Protein AF-A0A2A7BNQ8-F1 (afdb_monomer_lite)

InterPro domains:
  IPR007837 DNA damage-inducible protein DinB [PF05163] (2-71)
  IPR034660 DinB/YfiT-like putative metalloenzymes [G3DSA:1.20.120.450] (1-63)
  IPR034660 DinB/YfiT-like putative metalloenzymes [SSF109854] (8-65)

Foldseek 3Di:
DVVVVVCCVPPDDPVQQQDWDDDPNDTDGVVRVVVVVVVVVVVVLVVVQVVCVLVVHDHDADVHDDQVCQVVVVHHRDDDPDPDPPDPVDDD

Sequence (92 aa):
MNTLIQTVKEQWNKISLAEEKDISGTKISKGDLLLFLIQYQIQHLGKMTILMRQANLKMPAIYGPAIEEWANLGTKAPKYNFNYDFDLNNGL

Organism: NCBI:txid1890302

pLDDT: mean 84.64, std 15.46, range [39.34, 96.88]

Secondary structure (DSSP, 8-state):
-HHHHHHHHHH--TTGGG-EEEETTEEEEHHHHHHHHHHHHHHHHHHHHHHHHHTTPPPPPSSS--GGGGGGGTSPPPPP--SS---TTS--

Radius of gyration: 19.65 Å; chains: 1; bounding box: 42×33×41 Å

Structure (mmCIF, N/CA/C/O backbone):
data_AF-A0A2A7BNQ8-F1
#
_entry.id   AF-A0A2A7BNQ8-F1
#
loop_
_atom_site.group_PDB
_atom_site.id
_atom_site.type_symbol
_atom_site.label_atom_id
_atom_site.label_alt_id
_atom_site.label_comp_id
_atom_site.label_asym_id
_atom_site.label_entity_id
_atom_site.label_seq_id
_atom_site.pdbx_PDB_ins_code
_atom_site.Cartn_x
_atom_site.Cartn_y
_atom_site.Cartn_z
_atom_site.occupancy
_atom_site.B_iso_or_equiv
_atom_site.auth_seq_id
_atom_site.auth_comp_id
_atom_site.auth_asym_id
_atom_site.auth_atom_id
_atom_site.pdbx_PDB_model_num
ATOM 1 N N . MET A 1 1 ? -15.416 0.365 -4.871 1.00 63.47 1 MET A N 1
ATOM 2 C CA . MET A 1 1 ? -14.227 1.146 -4.453 1.00 63.47 1 MET A CA 1
ATOM 3 C C . MET A 1 1 ? -14.575 2.599 -4.126 1.00 63.47 1 MET A C 1
ATOM 5 O O . MET A 1 1 ? -14.178 3.064 -3.067 1.00 63.47 1 MET A O 1
ATOM 9 N N . ASN A 1 2 ? -15.361 3.292 -4.964 1.00 76.12 2 ASN A N 1
ATOM 10 C CA . ASN A 1 2 ? -15.717 4.708 -4.754 1.00 76.12 2 ASN A CA 1
ATOM 11 C C . ASN A 1 2 ? -16.397 4.997 -3.406 1.00 76.12 2 ASN A C 1
ATOM 13 O O . ASN A 1 2 ? -16.040 5.968 -2.752 1.00 76.12 2 ASN A O 1
ATOM 17 N N . THR A 1 3 ? -17.293 4.120 -2.949 1.00 88.56 3 THR A N 1
ATOM 18 C CA . THR A 1 3 ? -18.015 4.295 -1.681 1.00 88.56 3 THR A CA 1
ATOM 19 C C . THR A 1 3 ? -17.087 4.256 -0.466 1.00 88.56 3 THR A C 1
ATOM 21 O O . THR A 1 3 ? -17.184 5.120 0.391 1.00 88.56 3 THR A O 1
ATOM 24 N N . LEU A 1 4 ? -16.125 3.322 -0.418 1.00 86.75 4 LEU A N 1
ATOM 25 C CA . LEU A 1 4 ? -15.139 3.245 0.671 1.00 86.75 4 LEU A CA 1
ATOM 26 C C . LEU A 1 4 ? -14.287 4.517 0.741 1.00 86.75 4 LEU A C 1
ATOM 28 O O . LEU A 1 4 ? -14.117 5.092 1.811 1.00 86.75 4 LEU A O 1
ATOM 32 N N . ILE A 1 5 ? -13.766 4.957 -0.409 1.00 91.31 5 ILE A N 1
ATOM 33 C CA . ILE A 1 5 ? -12.925 6.156 -0.496 1.00 91.31 5 ILE A CA 1
ATOM 34 C C . ILE A 1 5 ? -13.708 7.386 -0.029 1.00 91.31 5 ILE A C 1
ATOM 36 O O . ILE A 1 5 ? -13.175 8.196 0.726 1.00 91.31 5 ILE A O 1
ATOM 40 N N . GLN A 1 6 ? -14.962 7.518 -0.463 1.00 94.44 6 GLN A N 1
ATOM 41 C CA . GLN A 1 6 ? -15.830 8.616 -0.060 1.00 94.44 6 GLN A CA 1
ATOM 42 C C . GLN A 1 6 ? -16.085 8.598 1.453 1.00 94.44 6 GLN A C 1
ATOM 44 O O . GLN A 1 6 ? -15.829 9.591 2.124 1.00 94.44 6 GLN A O 1
ATOM 49 N N . THR A 1 7 ? -16.478 7.449 2.008 1.00 91.19 7 THR A N 1
ATOM 50 C CA . THR A 1 7 ? -16.729 7.286 3.446 1.00 91.19 7 THR A CA 1
ATOM 51 C C . THR A 1 7 ? -15.503 7.622 4.290 1.00 91.19 7 THR A C 1
ATOM 53 O O . THR A 1 7 ? -15.622 8.360 5.264 1.00 91.19 7 THR A O 1
ATOM 56 N N . VAL A 1 8 ? -14.316 7.134 3.916 1.00 91.88 8 VAL A N 1
ATOM 57 C CA . VAL A 1 8 ? -13.079 7.445 4.650 1.00 91.88 8 VAL A CA 1
ATOM 58 C C . VAL A 1 8 ? -12.786 8.946 4.600 1.00 91.88 8 VAL A C 1
ATOM 60 O O . VAL A 1 8 ? -12.450 9.528 5.624 1.00 91.88 8 VAL A O 1
ATOM 63 N N . LYS A 1 9 ? -12.951 9.599 3.444 1.00 92.19 9 LYS A N 1
ATOM 64 C CA . LYS A 1 9 ? -12.686 11.041 3.304 1.00 92.19 9 LYS A CA 1
ATOM 65 C C . LYS A 1 9 ? -13.674 11.920 4.067 1.00 92.19 9 LYS A C 1
ATOM 67 O O . LYS A 1 9 ? -13.269 12.936 4.619 1.00 92.19 9 LYS A O 1
ATOM 72 N N . GLU A 1 10 ? -14.953 11.567 4.049 1.00 94.94 10 GLU A N 1
ATOM 73 C CA . GLU A 1 10 ? -16.016 12.398 4.622 1.00 94.94 10 GLU A CA 1
ATOM 74 C C . GLU A 1 10 ? -16.189 12.173 6.125 1.00 94.94 10 GLU A C 1
ATOM 76 O O . GLU A 1 10 ? -16.528 13.102 6.853 1.00 94.94 10 GLU A O 1
ATOM 81 N N . GLN A 1 11 ? -15.971 10.945 6.600 1.00 93.19 11 GLN A N 1
ATOM 82 C CA . GLN A 1 11 ? -16.327 10.563 7.967 1.00 93.19 11 GLN A CA 1
ATOM 83 C C . GLN A 1 11 ? -15.118 10.348 8.872 1.00 93.19 11 GLN A C 1
ATOM 85 O O . GLN A 1 11 ? -15.274 10.382 10.093 1.00 93.19 11 GLN A O 1
ATOM 90 N N . TRP A 1 12 ? -13.931 10.067 8.321 1.00 94.19 12 TRP A N 1
ATOM 91 C CA . TRP A 1 12 ? -12.766 9.748 9.140 1.00 94.19 12 TRP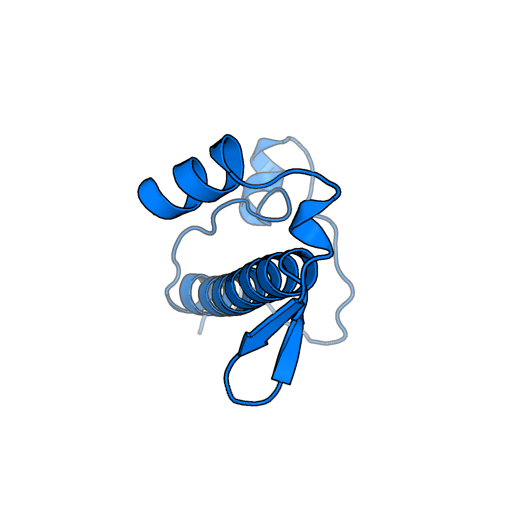 A CA 1
ATOM 92 C C . TRP A 1 12 ? -11.818 10.944 9.224 1.00 94.19 12 TRP A C 1
ATOM 94 O O . TRP A 1 12 ? -11.395 11.528 8.233 1.00 94.19 12 TRP A O 1
ATOM 104 N N . ASN A 1 13 ? -11.457 11.292 10.451 1.00 93.56 13 ASN A N 1
ATOM 105 C CA . ASN A 1 13 ? -10.450 12.283 10.803 1.00 93.56 13 ASN A CA 1
ATOM 106 C C . ASN A 1 13 ? -9.383 11.663 11.723 1.00 93.56 13 ASN A C 1
ATOM 108 O O . ASN A 1 13 ? -9.498 10.509 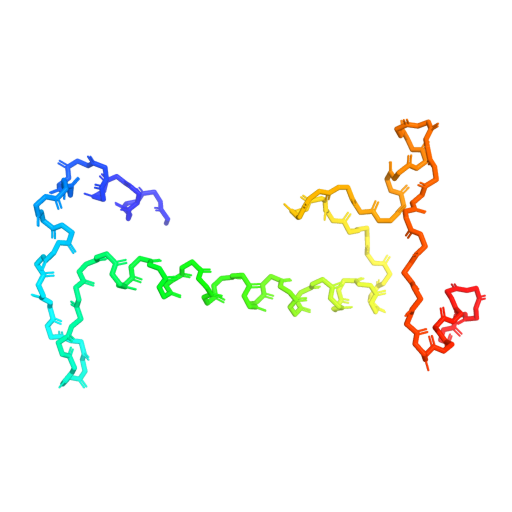12.147 1.00 93.56 13 ASN A O 1
ATOM 112 N N . LYS A 1 14 ? -8.363 12.453 12.079 1.00 91.00 14 LYS A N 1
ATOM 113 C CA . LYS A 1 14 ? -7.236 12.018 12.921 1.00 91.00 14 LYS A CA 1
ATOM 114 C C . LYS A 1 14 ? -7.664 11.340 14.228 1.00 91.00 14 LYS A C 1
ATOM 116 O O . LYS A 1 14 ? -7.059 10.344 14.601 1.00 91.00 14 LYS A O 1
ATOM 121 N N . ILE A 1 15 ? -8.685 11.862 14.907 1.00 94.50 15 ILE A N 1
ATOM 122 C CA . ILE A 1 15 ? -9.178 11.298 16.173 1.00 94.50 15 ILE A CA 1
ATOM 123 C C . ILE A 1 15 ? -9.866 9.964 15.897 1.00 94.50 15 ILE A C 1
ATOM 125 O O . ILE A 1 15 ? -9.564 8.962 16.536 1.00 94.50 15 ILE A O 1
ATOM 129 N N . SER A 1 16 ? -10.732 9.931 14.884 1.00 93.50 16 SER A N 1
ATOM 130 C CA . SER A 1 16 ? -11.492 8.728 14.554 1.00 93.50 16 SER A CA 1
ATOM 131 C C . SER A 1 16 ? -10.621 7.552 14.098 1.00 93.50 16 SER A C 1
ATOM 133 O O . SER A 1 16 ? -11.052 6.410 14.209 1.00 93.50 16 SER A O 1
ATOM 135 N N . LEU A 1 17 ? -9.400 7.804 13.601 1.00 95.12 17 LEU A N 1
ATOM 136 C CA . LEU A 1 17 ? -8.453 6.752 13.216 1.00 95.12 17 LEU A CA 1
ATOM 137 C C . LEU A 1 17 ? -7.978 5.920 14.414 1.00 95.12 17 LEU A C 1
ATOM 139 O O . LEU A 1 17 ? -7.660 4.749 14.234 1.00 95.12 17 LEU A O 1
ATOM 143 N N . ALA A 1 18 ? -7.966 6.504 15.613 1.00 96.25 18 ALA A N 1
ATOM 144 C CA . ALA A 1 18 ? -7.634 5.803 16.849 1.00 96.25 18 ALA A CA 1
ATOM 145 C C . ALA A 1 18 ? -8.832 5.048 17.454 1.00 96.25 18 ALA A C 1
ATOM 147 O O . ALA A 1 18 ? -8.658 4.318 18.425 1.00 96.25 18 ALA A O 1
ATOM 148 N N . GLU A 1 19 ? -10.045 5.201 16.906 1.00 95.94 19 GLU A N 1
ATOM 149 C CA . GLU A 1 19 ? -11.199 4.432 17.374 1.00 95.94 19 GLU A CA 1
ATOM 150 C C . GLU A 1 19 ? -11.010 2.949 17.059 1.00 95.94 19 GLU A C 1
ATOM 152 O O . GLU A 1 19 ? -10.821 2.562 15.902 1.00 95.94 19 GLU A O 1
ATOM 157 N N . GLU A 1 20 ? -11.132 2.118 18.089 1.00 95.94 20 GLU A N 1
ATOM 158 C CA . GLU A 1 20 ? -11.111 0.670 17.950 1.00 95.94 20 GLU A CA 1
ATOM 159 C C . GLU A 1 20 ? -12.462 0.135 17.476 1.00 95.94 20 GLU A C 1
ATOM 161 O O . GLU A 1 20 ? -13.539 0.575 17.896 1.00 95.94 20 GLU A O 1
ATOM 166 N N . LYS A 1 21 ? -12.396 -0.865 16.605 1.00 91.81 21 LYS A N 1
ATOM 167 C CA . LYS A 1 21 ? -13.523 -1.698 16.210 1.00 91.81 21 LYS A CA 1
ATOM 168 C C . LYS A 1 21 ? -13.182 -3.145 16.504 1.00 91.81 21 LYS A C 1
ATOM 170 O O . LYS A 1 21 ? -12.046 -3.569 16.323 1.00 91.81 21 LYS A O 1
ATOM 175 N N . ASP A 1 22 ? -14.177 -3.888 16.964 1.00 95.06 22 ASP A N 1
ATOM 176 C CA . ASP A 1 22 ? -14.065 -5.336 17.051 1.00 95.06 22 ASP A CA 1
ATOM 177 C C . ASP A 1 22 ? -14.188 -5.913 15.639 1.00 95.06 22 ASP A C 1
ATOM 179 O O . ASP A 1 22 ? -15.196 -5.719 14.955 1.00 95.06 22 ASP A O 1
ATOM 183 N N . ILE A 1 23 ? -13.126 -6.573 15.193 1.00 88.88 23 ILE A N 1
ATOM 184 C CA . ILE A 1 23 ? -13.073 -7.303 13.938 1.00 88.88 23 ILE A CA 1
ATOM 185 C C . ILE A 1 23 ? -12.701 -8.741 14.274 1.00 88.88 23 ILE A C 1
ATOM 187 O O . ILE A 1 23 ? -11.555 -9.052 14.591 1.00 88.88 23 ILE A O 1
ATOM 191 N N . SER A 1 24 ? -13.692 -9.629 14.180 1.00 88.69 24 SER A N 1
ATOM 192 C CA . SER A 1 24 ? -13.539 -11.068 14.440 1.00 88.69 24 SER A CA 1
ATOM 193 C C . SER A 1 24 ? -12.954 -11.385 15.826 1.00 88.69 24 SER A C 1
ATOM 195 O O . SER A 1 24 ? -12.101 -12.259 15.957 1.00 88.69 24 SER A O 1
ATOM 197 N N . GLY A 1 25 ? -13.388 -10.661 16.863 1.00 92.88 25 GLY A N 1
ATOM 198 C CA . GLY A 1 25 ? -12.933 -10.841 18.244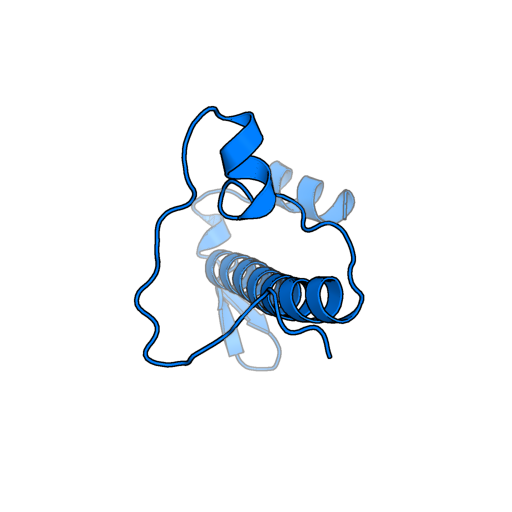 1.00 92.88 25 GLY A CA 1
ATOM 199 C C . GLY A 1 25 ? -11.623 -10.123 18.568 1.00 92.88 25 GLY A C 1
ATOM 200 O O . GLY A 1 25 ? -11.127 -10.232 19.688 1.00 92.88 25 GLY A O 1
ATOM 201 N N . THR A 1 26 ? -11.051 -9.387 17.611 1.00 92.06 26 THR A N 1
ATOM 202 C CA . THR A 1 26 ? -9.851 -8.571 17.815 1.00 92.06 26 THR A CA 1
ATOM 203 C C . THR A 1 26 ? -10.213 -7.098 17.750 1.00 92.06 26 THR A C 1
ATOM 205 O O . THR A 1 26 ? -10.786 -6.636 16.765 1.00 92.06 26 THR A O 1
ATOM 208 N N . LYS A 1 27 ? -9.840 -6.333 18.777 1.00 96.88 27 LYS A N 1
ATOM 209 C CA . LYS A 1 27 ? -9.932 -4.874 18.719 1.00 96.88 27 LYS A CA 1
ATOM 210 C C . LYS A 1 27 ? -8.804 -4.331 17.855 1.00 96.88 27 LYS A C 1
ATOM 212 O O . LYS A 1 27 ? -7.636 -4.567 18.142 1.00 96.88 27 LYS A O 1
ATOM 217 N N . ILE A 1 28 ? -9.167 -3.618 16.802 1.00 96.62 28 ILE A N 1
ATOM 218 C CA . ILE A 1 28 ? -8.231 -3.001 15.868 1.00 96.62 28 ILE A CA 1
ATOM 219 C C . ILE A 1 28 ? -8.659 -1.561 15.618 1.00 96.62 28 ILE A C 1
ATOM 221 O O . ILE A 1 28 ? -9.848 -1.280 15.437 1.00 96.62 28 ILE A O 1
ATOM 225 N N . SER A 1 29 ? -7.704 -0.631 15.633 1.00 96.69 29 SER A N 1
ATOM 226 C CA . SER A 1 29 ? -8.008 0.759 15.311 1.00 96.69 29 SER A CA 1
ATOM 227 C C . SER A 1 29 ? -8.371 0.901 13.832 1.00 96.69 29 SER A C 1
ATOM 229 O O . SER A 1 29 ? -7.922 0.137 12.971 1.00 96.69 29 SER A O 1
ATOM 231 N N . LYS A 1 30 ? -9.179 1.906 13.499 1.00 95.00 30 LYS A N 1
ATOM 232 C CA . LYS A 1 30 ? -9.471 2.244 12.099 1.00 95.00 30 LYS A CA 1
ATOM 233 C C . LYS A 1 30 ? -8.196 2.502 11.283 1.00 95.00 30 LYS A C 1
ATOM 235 O O . LYS A 1 30 ? -8.136 2.124 10.114 1.00 95.00 30 LYS A O 1
ATOM 240 N N . GLY A 1 31 ? -7.183 3.126 11.887 1.00 95.12 31 GLY A N 1
ATOM 241 C CA . GLY A 1 31 ? -5.878 3.349 11.264 1.00 95.12 31 GLY A CA 1
ATOM 242 C C . GLY A 1 31 ? -5.143 2.047 10.951 1.00 95.12 31 GLY A C 1
ATOM 243 O O . GLY A 1 31 ? -4.690 1.858 9.821 1.00 95.12 31 GLY A O 1
ATOM 244 N N . ASP A 1 32 ? -5.098 1.124 11.909 1.00 95.88 32 ASP A N 1
ATOM 245 C CA . ASP A 1 32 ? -4.464 -0.186 11.724 1.00 95.88 32 ASP A CA 1
ATOM 246 C C . ASP A 1 32 ? -5.187 -1.014 10.660 1.00 95.88 32 ASP A C 1
ATOM 248 O O . ASP A 1 32 ? -4.548 -1.667 9.836 1.00 95.88 32 ASP A O 1
ATOM 252 N N . LEU A 1 33 ? -6.521 -0.933 10.609 1.00 93.81 33 LEU A N 1
ATOM 253 C CA . LEU A 1 33 ? -7.307 -1.582 9.563 1.00 93.81 33 LEU A CA 1
ATOM 254 C C . LEU A 1 33 ? -6.943 -1.056 8.165 1.00 93.81 33 LEU A C 1
ATOM 256 O O . LEU A 1 33 ? -6.794 -1.847 7.233 1.00 93.81 33 LEU A O 1
ATOM 260 N N . LEU A 1 34 ? -6.785 0.262 7.995 1.00 94.44 34 LEU A N 1
ATOM 261 C CA . LEU A 1 34 ? -6.361 0.835 6.711 1.00 94.44 34 LEU A CA 1
ATOM 262 C C . LEU A 1 34 ? -4.958 0.376 6.325 1.00 94.44 34 LEU A C 1
ATOM 264 O O . LEU A 1 34 ? -4.735 0.014 5.169 1.00 94.44 34 LEU A O 1
ATOM 268 N N . LEU A 1 35 ? -4.026 0.359 7.280 1.00 95.38 35 LEU A N 1
ATOM 269 C CA . LEU A 1 35 ? -2.672 -0.126 7.039 1.00 95.38 35 LEU A CA 1
ATOM 270 C C . LEU A 1 35 ? -2.676 -1.598 6.615 1.00 95.38 35 LEU A C 1
ATOM 272 O O . LEU A 1 35 ? -2.030 -1.946 5.626 1.00 95.38 35 LEU A O 1
ATOM 276 N N . PHE A 1 36 ? -3.448 -2.438 7.307 1.00 94.62 36 PHE A N 1
ATOM 277 C CA . PHE A 1 36 ? -3.627 -3.843 6.955 1.00 94.62 36 PHE A CA 1
ATOM 278 C C . PHE A 1 36 ? -4.152 -4.005 5.523 1.00 94.62 36 PHE A C 1
ATOM 280 O O . PHE A 1 36 ? -3.586 -4.769 4.741 1.00 94.62 36 PHE A O 1
ATOM 287 N N . LEU A 1 37 ? -5.195 -3.258 5.145 1.00 93.44 37 LEU A N 1
ATOM 288 C CA . LEU A 1 37 ? -5.762 -3.316 3.795 1.00 93.44 37 LEU A CA 1
ATOM 289 C C . LEU A 1 37 ? -4.750 -2.896 2.724 1.00 93.44 37 LEU A C 1
ATOM 291 O O . LEU A 1 37 ? -4.662 -3.549 1.684 1.00 93.44 37 LEU A O 1
ATOM 295 N N . ILE A 1 38 ? -3.968 -1.844 2.987 1.00 94.94 38 ILE A N 1
ATOM 296 C CA . ILE A 1 38 ? -2.889 -1.416 2.093 1.00 94.94 38 ILE A CA 1
ATOM 297 C C . ILE A 1 38 ? -1.875 -2.551 1.952 1.00 94.94 38 ILE A C 1
ATOM 299 O O . ILE A 1 38 ? -1.649 -3.022 0.844 1.00 94.94 38 ILE A O 1
ATOM 303 N N . GLN A 1 39 ? -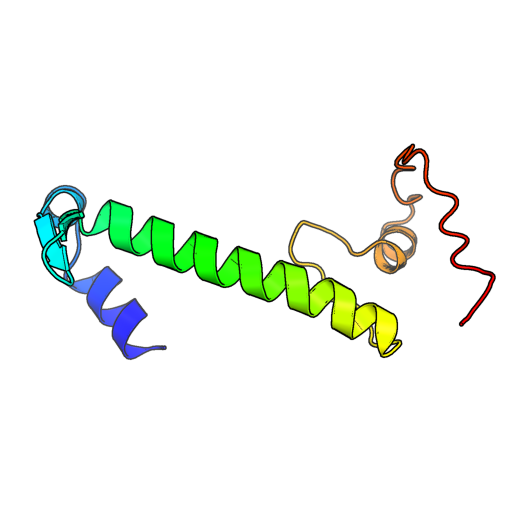1.313 -3.055 3.052 1.00 96.50 39 GLN A N 1
ATOM 304 C CA . GLN A 1 39 ? -0.310 -4.126 3.024 1.00 96.50 39 GLN A CA 1
ATOM 305 C C . GLN A 1 39 ? -0.812 -5.389 2.313 1.00 96.50 39 GLN A C 1
ATOM 307 O O . GLN A 1 39 ? -0.083 -5.982 1.516 1.00 96.50 39 GLN A O 1
ATOM 312 N N . TYR A 1 40 ? -2.072 -5.765 2.534 1.00 95.00 40 TYR A N 1
ATOM 313 C CA . TYR A 1 40 ? -2.710 -6.891 1.861 1.00 95.00 40 TYR A CA 1
ATOM 314 C C . TYR A 1 40 ? -2.774 -6.696 0.338 1.00 95.00 40 TYR A C 1
ATOM 316 O O . TYR A 1 40 ? -2.453 -7.609 -0.427 1.00 95.00 40 TYR A O 1
ATOM 324 N N . GLN A 1 41 ? -3.127 -5.492 -0.126 1.00 95.00 41 GLN A N 1
ATOM 325 C CA . GLN A 1 41 ? -3.105 -5.156 -1.552 1.00 95.00 41 GLN A CA 1
ATOM 326 C C . GLN A 1 41 ? -1.684 -5.178 -2.121 1.00 95.00 41 GLN A C 1
ATOM 328 O O . GLN A 1 41 ? -1.475 -5.754 -3.186 1.00 95.00 41 GLN A O 1
ATOM 333 N N . ILE A 1 42 ? -0.702 -4.617 -1.405 1.00 95.44 42 ILE A N 1
ATOM 334 C CA . ILE A 1 42 ? 0.715 -4.641 -1.807 1.00 95.44 42 ILE A CA 1
ATOM 335 C C . ILE A 1 42 ? 1.209 -6.084 -1.970 1.00 95.44 42 ILE A C 1
ATOM 337 O O . ILE A 1 42 ? 1.879 -6.401 -2.953 1.00 95.44 42 ILE A O 1
ATOM 341 N N . GLN A 1 43 ? 0.843 -6.983 -1.052 1.00 95.44 43 GLN A N 1
ATOM 342 C CA . GLN A 1 43 ? 1.219 -8.395 -1.124 1.00 95.44 43 GLN A CA 1
ATOM 343 C C . GLN A 1 43 ? 0.674 -9.070 -2.391 1.00 95.44 43 GLN A C 1
ATOM 345 O O . GLN A 1 43 ? 1.408 -9.786 -3.078 1.00 95.44 43 GLN A O 1
ATOM 350 N N . HIS A 1 44 ? -0.605 -8.860 -2.713 1.00 95.38 44 HIS A N 1
ATOM 351 C CA . HIS A 1 44 ? -1.204 -9.410 -3.933 1.00 95.38 44 HIS A CA 1
ATOM 352 C C . HIS A 1 44 ? -0.632 -8.774 -5.197 1.00 95.38 44 HIS A C 1
ATOM 354 O O . HIS A 1 44 ? -0.321 -9.500 -6.138 1.00 95.38 44 HIS A O 1
ATOM 360 N N . LEU A 1 45 ? -0.399 -7.459 -5.198 1.00 93.62 45 LEU A N 1
ATOM 361 C CA . LEU A 1 45 ? 0.286 -6.765 -6.291 1.00 93.62 45 LEU A CA 1
ATOM 362 C C . LEU A 1 45 ? 1.664 -7.381 -6.546 1.00 93.62 45 LEU A C 1
ATOM 364 O O . LEU A 1 45 ? 1.971 -7.715 -7.687 1.00 93.62 45 LEU A O 1
ATOM 368 N N . GLY A 1 46 ? 2.448 -7.630 -5.491 1.00 91.06 46 GLY A N 1
ATOM 369 C CA . GLY A 1 46 ? 3.738 -8.320 -5.564 1.00 91.06 46 GLY A CA 1
ATOM 370 C C . GLY A 1 46 ? 3.645 -9.671 -6.277 1.00 91.06 46 GLY A C 1
ATOM 371 O O . GLY A 1 46 ? 4.398 -9.929 -7.218 1.00 91.06 46 GLY A O 1
ATOM 372 N N . LYS A 1 47 ? 2.666 -10.501 -5.893 1.00 94.12 47 LYS A N 1
ATOM 373 C CA . LYS A 1 47 ? 2.406 -11.801 -6.535 1.00 94.12 47 LYS A CA 1
ATOM 374 C C . LYS A 1 47 ? 2.022 -11.649 -8.007 1.00 94.12 47 LYS A C 1
ATOM 376 O O . LYS A 1 47 ? 2.543 -12.378 -8.848 1.00 94.12 47 LYS A O 1
ATOM 381 N N . MET A 1 48 ? 1.166 -10.680 -8.336 1.00 94.88 48 MET A N 1
ATOM 382 C CA . MET A 1 48 ? 0.784 -10.404 -9.724 1.00 94.88 48 MET A CA 1
ATOM 383 C C . MET A 1 48 ? 1.997 -10.023 -10.577 1.00 94.88 48 MET A C 1
ATOM 385 O O . MET A 1 48 ? 2.090 -10.478 -11.711 1.00 94.88 48 MET A O 1
ATOM 389 N N . THR A 1 49 ? 2.969 -9.281 -10.032 1.00 92.25 49 THR A N 1
ATOM 390 C CA . THR A 1 49 ? 4.182 -8.904 -10.783 1.00 92.25 49 THR A CA 1
ATOM 391 C C . THR A 1 49 ? 5.013 -10.109 -11.241 1.00 92.25 49 THR A C 1
ATOM 393 O O . THR A 1 49 ? 5.693 -10.040 -12.264 1.00 92.25 49 THR A O 1
ATOM 396 N N . ILE A 1 50 ? 4.976 -11.217 -10.494 1.00 91.62 50 ILE A N 1
ATOM 397 C CA . ILE A 1 50 ? 5.668 -12.463 -10.849 1.00 91.62 50 ILE A CA 1
ATOM 398 C C . ILE A 1 50 ? 4.891 -13.176 -11.957 1.00 91.62 50 ILE A C 1
ATOM 400 O O . ILE A 1 50 ? 5.469 -13.523 -12.984 1.00 91.62 50 ILE A O 1
ATOM 404 N N . LEU A 1 51 ? 3.574 -13.322 -11.783 1.00 95.00 51 LEU A N 1
ATOM 405 C CA . LEU A 1 51 ? 2.700 -13.973 -12.763 1.00 95.00 51 LEU A CA 1
ATOM 406 C C . LEU A 1 51 ? 2.715 -13.252 -14.116 1.00 95.00 51 LEU A C 1
ATOM 408 O O . LEU A 1 51 ? 2.778 -13.897 -15.157 1.00 95.00 51 LEU A O 1
ATOM 412 N N . MET A 1 52 ? 2.707 -11.917 -14.110 1.00 94.06 52 MET A N 1
ATOM 413 C CA . MET A 1 52 ? 2.800 -11.118 -15.332 1.00 94.06 52 MET A CA 1
ATOM 414 C C . MET A 1 52 ? 4.100 -11.398 -16.089 1.00 94.06 52 MET A C 1
ATOM 416 O O . MET A 1 52 ? 4.054 -11.587 -17.300 1.00 94.06 52 MET A O 1
ATOM 420 N N . ARG A 1 53 ? 5.239 -11.509 -15.389 1.00 90.19 53 ARG A N 1
ATOM 421 C CA . ARG A 1 53 ? 6.522 -11.862 -16.019 1.00 90.19 53 ARG A CA 1
ATOM 422 C C . ARG A 1 53 ? 6.523 -13.280 -16.579 1.00 90.19 53 ARG A C 1
ATOM 424 O O . ARG A 1 53 ? 6.970 -13.478 -17.700 1.00 90.19 53 ARG A O 1
ATOM 431 N N . GLN A 1 54 ? 5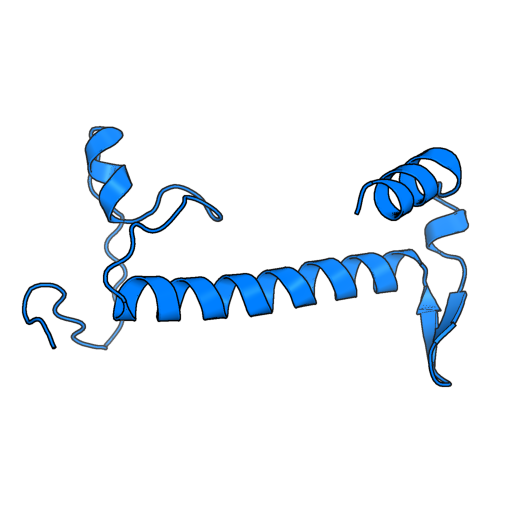.979 -14.247 -15.842 1.00 91.69 54 GLN A N 1
ATOM 432 C CA . GLN A 1 54 ? 5.852 -15.631 -16.320 1.00 91.69 54 GLN A CA 1
ATOM 433 C C . GLN A 1 54 ? 4.954 -15.743 -17.559 1.00 91.69 54 GLN A C 1
ATOM 435 O O . GLN A 1 54 ? 5.204 -16.568 -18.430 1.00 91.69 54 GLN A O 1
ATOM 440 N N . ALA A 1 55 ? 3.933 -14.891 -17.658 1.00 95.38 55 ALA A N 1
ATOM 441 C CA . ALA A 1 55 ? 3.050 -14.796 -18.817 1.00 95.38 55 ALA A CA 1
ATOM 442 C C . ALA A 1 55 ? 3.588 -13.874 -19.931 1.00 95.38 55 ALA A C 1
ATOM 444 O O . ALA A 1 55 ? 2.866 -13.600 -20.888 1.00 95.38 55 ALA A O 1
ATOM 445 N N . ASN A 1 56 ? 4.823 -13.372 -19.807 1.00 91.06 56 ASN A N 1
ATOM 446 C CA . ASN A 1 56 ? 5.450 -12.430 -20.738 1.00 91.06 56 ASN A CA 1
ATOM 447 C C . ASN A 1 56 ? 4.603 -11.161 -21.008 1.00 91.06 56 ASN A C 1
ATOM 449 O O . ASN A 1 56 ? 4.583 -10.619 -22.113 1.00 91.06 56 ASN A O 1
ATOM 453 N N . LEU A 1 57 ? 3.869 -10.694 -19.993 1.00 92.19 57 LEU A N 1
ATOM 454 C CA . LEU A 1 57 ? 3.087 -9.459 -20.028 1.00 92.19 57 LEU A CA 1
ATOM 455 C C . LEU A 1 57 ? 3.957 -8.265 -19.626 1.00 92.19 57 LEU A C 1
ATOM 457 O O . LEU A 1 57 ? 4.779 -8.361 -18.714 1.00 92.19 57 LEU A O 1
ATOM 461 N N . LYS A 1 58 ? 3.717 -7.109 -20.257 1.00 88.69 58 LYS A N 1
ATOM 462 C CA . LYS A 1 58 ? 4.402 -5.857 -19.911 1.00 88.69 58 LYS A CA 1
ATOM 463 C C . LYS A 1 58 ? 4.137 -5.485 -18.451 1.00 88.69 58 LYS A C 1
ATOM 465 O O . LYS A 1 58 ? 2.977 -5.368 -18.046 1.00 88.69 58 LYS A O 1
ATOM 470 N N . MET A 1 59 ? 5.200 -5.255 -17.683 1.00 89.94 59 MET A N 1
ATOM 471 C CA . MET A 1 59 ? 5.092 -4.911 -16.273 1.00 89.94 59 MET A CA 1
ATOM 472 C C . MET A 1 59 ? 4.771 -3.414 -16.108 1.00 89.94 59 MET A C 1
ATOM 474 O O . MET A 1 59 ? 5.476 -2.578 -16.669 1.00 89.94 59 MET A O 1
ATOM 478 N N . PRO A 1 60 ? 3.736 -3.031 -15.337 1.00 89.56 60 PRO A N 1
ATOM 479 C CA . PRO A 1 60 ? 3.499 -1.629 -15.009 1.00 89.56 60 PRO A CA 1
ATOM 480 C C . PRO A 1 60 ? 4.493 -1.120 -13.954 1.00 89.56 60 PRO A C 1
ATOM 482 O O . PRO A 1 60 ? 4.904 -1.862 -13.058 1.00 89.56 60 PRO A O 1
ATOM 485 N N . ALA A 1 61 ? 4.816 0.173 -14.003 1.00 87.25 61 ALA A N 1
ATOM 486 C CA . ALA A 1 61 ? 5.515 0.862 -12.920 1.00 87.25 61 ALA A CA 1
ATOM 487 C C . ALA A 1 61 ? 4.607 0.989 -11.681 1.00 87.25 61 ALA A C 1
ATOM 489 O O . ALA A 1 61 ? 3.527 1.574 -11.753 1.00 87.25 61 ALA A O 1
ATOM 490 N N . ILE A 1 62 ? 5.041 0.446 -10.538 1.00 84.81 62 ILE A N 1
ATOM 491 C CA . ILE A 1 62 ? 4.286 0.476 -9.264 1.00 84.81 62 ILE A CA 1
ATOM 492 C C . ILE A 1 62 ? 5.156 1.116 -8.166 1.00 84.81 62 ILE A C 1
ATOM 494 O O . ILE A 1 62 ? 4.830 2.173 -7.639 1.00 84.81 62 ILE A O 1
ATOM 498 N N . TYR A 1 63 ? 6.295 0.472 -7.886 1.00 85.75 63 TYR A N 1
ATOM 499 C CA . TYR A 1 63 ? 7.466 0.875 -7.075 1.00 85.75 63 TYR A CA 1
ATOM 500 C C . TYR A 1 63 ? 8.326 2.044 -7.570 1.00 85.75 63 TYR A C 1
ATOM 502 O O . TYR A 1 63 ? 9.279 2.440 -6.903 1.00 85.75 63 TYR A O 1
ATOM 510 N N . GLY A 1 64 ? 8.073 2.497 -8.791 1.00 85.88 64 GLY A N 1
ATOM 511 C CA . GLY A 1 64 ? 9.091 3.083 -9.657 1.00 85.88 64 GLY A CA 1
ATOM 512 C C . GLY A 1 64 ? 9.135 2.345 -11.000 1.00 85.88 64 GLY A C 1
ATOM 513 O O . GLY A 1 64 ? 8.314 1.444 -11.217 1.00 85.88 64 GLY A O 1
ATOM 514 N N . PRO A 1 65 ? 10.054 2.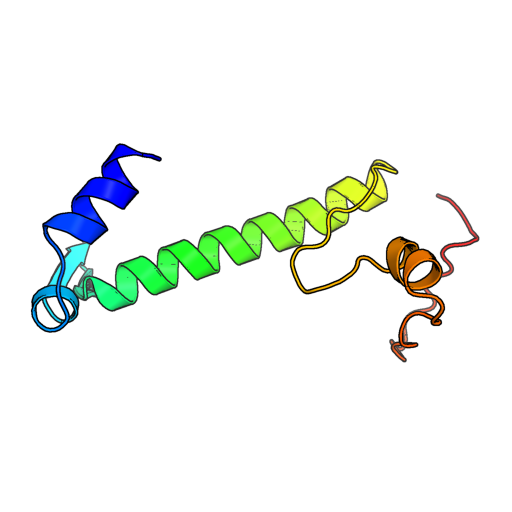730 -11.902 1.00 85.75 65 PRO A N 1
ATOM 515 C CA . PRO A 1 65 ? 10.086 2.199 -13.259 1.00 85.75 65 PRO A CA 1
ATOM 516 C C . PRO A 1 65 ? 10.321 0.687 -13.266 1.00 85.75 65 PRO A C 1
ATOM 518 O O . PRO A 1 65 ? 11.187 0.183 -12.540 1.00 85.75 65 PRO A O 1
ATOM 521 N N . ALA A 1 66 ? 9.578 -0.034 -14.108 1.00 87.81 66 ALA A N 1
ATOM 522 C CA . ALA A 1 66 ? 9.891 -1.431 -14.397 1.00 87.81 66 ALA A CA 1
ATOM 523 C C . ALA A 1 66 ? 11.270 -1.531 -15.082 1.00 87.81 66 ALA A C 1
ATOM 525 O O . ALA A 1 66 ? 11.730 -0.552 -15.669 1.00 87.81 66 ALA A O 1
ATOM 526 N N . ILE A 1 67 ? 11.952 -2.682 -15.004 1.00 83.44 67 ILE A N 1
ATOM 527 C CA . ILE A 1 67 ? 13.341 -2.847 -15.494 1.00 83.44 67 ILE A CA 1
ATOM 528 C C . ILE A 1 67 ? 13.459 -2.430 -16.966 1.00 83.44 67 ILE A C 1
ATOM 530 O O . ILE A 1 67 ? 14.385 -1.711 -17.340 1.00 83.44 67 ILE A O 1
ATOM 534 N N . GLU A 1 68 ? 12.482 -2.823 -17.776 1.00 82.31 68 GLU A N 1
ATOM 535 C CA . GLU A 1 68 ? 12.368 -2.501 -19.195 1.00 82.31 68 GLU A CA 1
ATOM 536 C C . GLU A 1 68 ? 12.128 -1.007 -19.476 1.00 82.31 68 GLU A C 1
ATOM 538 O O . GLU A 1 68 ? 12.440 -0.522 -20.562 1.00 82.31 68 GLU A O 1
ATOM 543 N N . GLU A 1 69 ? 11.612 -0.249 -18.506 1.00 85.62 69 GLU A N 1
ATOM 544 C CA . GLU A 1 69 ? 11.285 1.170 -18.668 1.00 85.62 69 GLU A CA 1
ATOM 545 C C . GLU A 1 69 ? 12.460 2.102 -18.352 1.00 85.62 69 GLU A C 1
ATOM 547 O O . GLU A 1 69 ? 12.443 3.258 -18.770 1.00 85.62 69 GLU A O 1
ATOM 552 N N . TRP A 1 70 ? 13.518 1.619 -17.689 1.00 84.81 70 TRP A N 1
ATOM 553 C CA . TRP A 1 70 ? 14.713 2.430 -17.403 1.00 84.81 70 TRP A CA 1
ATOM 554 C C . TRP A 1 70 ? 15.399 2.932 -18.676 1.00 84.81 70 TRP A C 1
ATOM 556 O O . TRP A 1 70 ? 15.849 4.078 -18.719 1.00 84.81 70 TRP A O 1
ATOM 566 N N . ALA A 1 71 ? 15.400 2.117 -19.737 1.00 82.38 71 ALA A N 1
ATOM 567 C CA . ALA A 1 71 ? 15.937 2.505 -21.039 1.00 82.38 71 ALA A CA 1
ATOM 568 C C . ALA A 1 71 ? 15.231 3.750 -21.607 1.00 82.38 71 ALA A C 1
ATOM 570 O O . ALA A 1 71 ? 15.885 4.621 -22.180 1.00 82.38 71 ALA A O 1
ATOM 571 N N . ASN A 1 72 ? 13.920 3.887 -21.372 1.00 83.31 72 ASN A N 1
ATOM 572 C CA . ASN A 1 72 ? 13.140 5.050 -21.807 1.00 83.31 72 ASN A CA 1
ATOM 573 C C . ASN A 1 72 ? 13.503 6.323 -21.029 1.00 83.31 72 ASN A C 1
ATOM 575 O O . ASN A 1 72 ? 13.260 7.426 -21.508 1.00 83.31 72 ASN A O 1
ATOM 579 N N . LEU A 1 73 ? 14.102 6.181 -19.845 1.00 83.62 73 LEU A N 1
ATOM 580 C CA . LEU A 1 73 ? 14.588 7.290 -19.023 1.00 83.62 73 LEU A CA 1
ATOM 581 C C . LEU A 1 73 ? 16.035 7.684 -19.363 1.00 83.62 73 LEU A C 1
ATOM 583 O O . LEU A 1 73 ? 16.630 8.488 -18.650 1.00 83.62 73 LEU A O 1
ATOM 587 N N . GLY A 1 74 ? 16.628 7.110 -20.417 1.00 83.12 74 GLY A N 1
ATOM 588 C CA . GLY A 1 74 ? 18.004 7.400 -20.829 1.00 83.12 74 GLY A CA 1
ATOM 589 C C . GLY A 1 74 ? 19.065 6.879 -19.855 1.00 83.12 74 GLY A C 1
ATOM 590 O O . GLY A 1 74 ? 20.206 7.336 -19.880 1.00 83.12 74 GLY A O 1
ATOM 591 N N . THR A 1 75 ? 18.704 5.931 -18.984 1.00 81.69 75 THR A N 1
ATOM 592 C CA . THR A 1 75 ? 19.598 5.362 -17.967 1.00 81.69 75 THR A CA 1
ATOM 593 C C . THR A 1 75 ? 19.526 3.834 -17.966 1.00 81.69 75 THR A C 1
ATOM 595 O O . THR A 1 75 ? 18.622 3.231 -18.541 1.00 81.69 75 THR A O 1
ATOM 598 N N . LYS A 1 76 ? 20.516 3.169 -17.358 1.00 81.38 76 LYS A N 1
ATOM 599 C CA . LYS A 1 76 ? 20.488 1.710 -17.177 1.00 81.38 76 LYS A CA 1
ATOM 600 C C . LYS A 1 76 ? 19.771 1.376 -15.874 1.00 81.38 76 LYS A C 1
ATOM 602 O O . LYS A 1 76 ? 19.995 2.051 -14.872 1.00 81.38 76 LYS A O 1
ATOM 607 N N . ALA A 1 77 ? 18.972 0.309 -15.885 1.00 83.31 77 ALA A N 1
ATOM 608 C CA . ALA A 1 77 ? 18.378 -0.214 -14.663 1.00 83.31 77 ALA A CA 1
ATOM 609 C C . ALA A 1 77 ? 19.476 -0.550 -13.631 1.00 83.31 77 ALA A C 1
ATOM 611 O O . ALA A 1 77 ? 20.549 -1.035 -14.018 1.00 83.31 77 ALA A O 1
ATOM 612 N N . PRO A 1 78 ? 19.237 -0.300 -12.331 1.00 81.25 78 PRO A N 1
ATOM 613 C CA . PRO A 1 78 ? 20.178 -0.669 -11.286 1.00 81.25 78 PRO A CA 1
ATOM 614 C C . PRO A 1 78 ? 20.424 -2.181 -11.319 1.00 81.25 78 PRO A C 1
ATOM 616 O O . PRO A 1 78 ? 19.490 -2.981 -11.374 1.00 81.25 78 PRO A O 1
ATOM 619 N N . LYS A 1 79 ? 21.700 -2.577 -11.295 1.00 73.38 79 LYS A N 1
ATOM 620 C CA . LYS A 1 79 ? 22.077 -3.985 -11.160 1.00 73.38 79 LYS A CA 1
ATOM 621 C C . LYS A 1 79 ? 21.871 -4.399 -9.711 1.00 73.38 79 LYS A C 1
ATOM 623 O O . LYS A 1 79 ? 22.549 -3.887 -8.823 1.00 73.38 79 LYS A O 1
ATOM 628 N N . TYR A 1 80 ? 20.958 -5.331 -9.479 1.00 64.75 80 TYR A N 1
ATOM 629 C CA . TYR A 1 80 ? 20.834 -5.976 -8.182 1.00 64.75 80 TYR A CA 1
ATOM 630 C C . TYR A 1 80 ? 21.709 -7.230 -8.171 1.00 64.75 80 TYR A C 1
ATOM 632 O O . TYR A 1 80 ? 21.495 -8.140 -8.968 1.00 64.75 80 TYR A O 1
ATOM 640 N N . ASN A 1 81 ? 22.695 -7.277 -7.273 1.00 55.38 81 ASN A N 1
ATOM 641 C CA . ASN A 1 81 ? 23.484 -8.483 -7.024 1.00 55.38 81 ASN A CA 1
ATOM 642 C C . ASN A 1 81 ? 22.647 -9.460 -6.192 1.00 55.38 81 ASN A C 1
ATOM 644 O O . ASN A 1 81 ? 22.787 -9.536 -4.972 1.00 55.38 81 ASN A O 1
ATOM 648 N N . PHE A 1 82 ? 21.742 -10.181 -6.843 1.00 57.59 82 PHE A N 1
ATOM 649 C CA . PHE A 1 82 ? 21.156 -11.376 -6.254 1.00 57.59 82 PHE A CA 1
ATOM 650 C C . PHE A 1 82 ? 22.097 -12.552 -6.542 1.00 57.59 82 PHE A C 1
ATOM 652 O O . PHE A 1 82 ? 22.519 -12.730 -7.678 1.00 57.59 82 PHE A O 1
ATOM 659 N N . ASN A 1 83 ? 22.411 -13.373 -5.534 1.00 47.94 83 ASN A N 1
ATOM 660 C CA . ASN A 1 83 ? 23.195 -14.616 -5.680 1.00 47.94 83 ASN A CA 1
ATOM 661 C C . ASN A 1 83 ? 22.435 -15.731 -6.440 1.00 47.94 83 ASN A C 1
ATOM 663 O O . ASN A 1 83 ? 22.680 -16.914 -6.227 1.00 47.94 83 ASN A O 1
ATOM 667 N N . TYR A 1 84 ? 21.487 -15.360 -7.296 1.00 50.34 84 TYR A N 1
ATOM 668 C CA . TYR A 1 84 ? 20.754 -16.264 -8.165 1.00 50.34 84 TYR A CA 1
ATOM 669 C C . TYR A 1 84 ? 20.976 -15.799 -9.601 1.00 50.34 84 TYR A C 1
ATOM 671 O O . TYR A 1 84 ? 20.604 -14.675 -9.944 1.00 50.34 84 TYR A O 1
ATOM 679 N N . ASP A 1 85 ? 21.577 -16.666 -10.419 1.00 43.81 85 ASP A N 1
ATOM 680 C CA . ASP A 1 85 ? 21.670 -16.503 -11.872 1.00 43.81 85 ASP A CA 1
ATOM 681 C C . ASP A 1 85 ? 20.259 -16.581 -12.464 1.00 43.81 85 ASP A C 1
ATOM 683 O O . ASP A 1 85 ? 19.778 -17.638 -12.869 1.00 43.81 85 ASP A O 1
ATOM 687 N N . PHE A 1 86 ? 19.553 -15.453 -12.467 1.00 53.16 86 PHE A N 1
ATOM 688 C CA . PHE A 1 86 ? 18.343 -15.298 -13.259 1.00 53.16 86 PHE A CA 1
ATOM 689 C C . PHE A 1 86 ? 18.733 -14.670 -14.595 1.00 53.16 86 PHE A C 1
ATOM 691 O O . PHE A 1 86 ? 18.730 -13.448 -14.758 1.00 53.16 86 PHE A O 1
ATOM 698 N N . ASP A 1 87 ? 19.134 -15.522 -15.536 1.00 50.81 87 ASP A N 1
ATOM 699 C CA . ASP A 1 87 ? 19.409 -15.109 -16.906 1.00 50.81 87 ASP A CA 1
ATOM 700 C C . ASP A 1 87 ? 18.092 -14.862 -17.649 1.00 50.81 87 ASP A C 1
ATOM 702 O O . ASP A 1 87 ? 17.443 -15.782 -18.136 1.00 50.81 87 ASP A O 1
ATOM 706 N N . LEU A 1 88 ? 17.707 -13.590 -17.748 1.00 53.66 88 LEU A N 1
ATOM 707 C CA . LEU A 1 88 ? 16.541 -13.138 -18.513 1.00 53.66 88 LEU A CA 1
ATOM 708 C C . LEU A 1 88 ? 16.654 -13.406 -20.028 1.00 53.66 88 LEU A C 1
ATOM 710 O O . LEU A 1 88 ? 15.665 -13.222 -20.734 1.00 53.66 88 LEU A O 1
ATOM 714 N N . ASN A 1 89 ? 17.829 -13.802 -20.538 1.00 45.03 89 ASN A N 1
ATOM 715 C CA . ASN A 1 89 ? 18.030 -14.130 -21.955 1.00 45.03 89 ASN A CA 1
ATOM 716 C C . ASN A 1 89 ? 17.861 -15.621 -22.259 1.00 45.03 89 ASN A C 1
ATOM 718 O O . ASN A 1 89 ? 17.703 -15.981 -23.424 1.00 45.03 89 ASN A O 1
ATOM 722 N N . ASN A 1 90 ? 17.857 -16.476 -21.238 1.00 40.25 90 ASN A N 1
ATOM 723 C CA . ASN A 1 90 ? 17.462 -17.866 -21.386 1.00 40.25 90 ASN A CA 1
ATOM 724 C C . ASN A 1 90 ? 15.983 -17.958 -21.020 1.00 40.25 90 ASN A C 1
ATOM 726 O O . ASN A 1 90 ? 15.610 -18.055 -19.852 1.00 40.25 90 ASN A O 1
ATOM 730 N N . GLY A 1 91 ? 15.139 -17.841 -22.048 1.00 43.69 91 GLY A N 1
ATOM 731 C CA . GLY A 1 91 ? 13.707 -18.093 -21.928 1.00 43.69 91 GLY A CA 1
ATOM 732 C C . GLY A 1 91 ? 13.420 -19.453 -21.284 1.00 43.69 91 GLY A C 1
ATOM 733 O O . GLY A 1 91 ? 14.257 -20.357 -21.321 1.00 43.69 91 GLY A O 1
ATOM 734 N N . LEU A 1 92 ? 12.230 -19.568 -20.688 1.00 39.34 92 LEU A N 1
ATOM 735 C CA . LEU A 1 92 ? 11.643 -20.862 -20.329 1.00 39.34 92 LEU A CA 1
ATOM 736 C C . LEU A 1 92 ? 11.610 -21.809 -21.536 1.00 39.34 92 LEU A C 1
ATOM 738 O O . LEU A 1 92 ? 11.298 -21.320 -22.648 1.00 39.34 92 LEU A O 1
#